Protein AF-A0A9P7XG46-F1 (afdb_monomer_lite)

Foldseek 3Di:
DDPVVVVVVVVCVVVVVVVVLVVLQDFPDPPDDPVRGRCPSVVVVVVVVVVVVCCVPPVVVVDDDDPPDPVVVVVVVVVVVVVVVVVVVVVPDDD

Structure (mmCIF, N/CA/C/O backbone):
data_AF-A0A9P7XG46-F1
#
_entry.id   AF-A0A9P7XG46-F1
#
loop_
_atom_site.group_PDB
_atom_site.id
_atom_site.type_symbol
_atom_site.label_atom_id
_atom_site.label_alt_id
_atom_site.label_comp_id
_atom_site.label_asym_id
_atom_site.label_entity_id
_atom_site.label_seq_id
_atom_site.pdbx_PDB_ins_code
_atom_site.Cartn_x
_atom_site.Cartn_y
_atom_site.Cartn_z
_atom_site.occupancy
_atom_site.B_iso_or_equiv
_atom_site.auth_seq_id
_atom_site.auth_comp_id
_atom_site.auth_asym_id
_atom_site.auth_atom_id
_atom_site.pdbx_PDB_model_num
ATOM 1 N N . MET A 1 1 ? 24.738 7.756 -8.112 1.00 57.31 1 MET A N 1
ATOM 2 C CA . MET A 1 1 ? 24.786 7.852 -6.633 1.00 57.31 1 MET A CA 1
ATOM 3 C C . MET A 1 1 ? 23.582 8.683 -6.185 1.00 57.31 1 MET A C 1
ATOM 5 O O . MET A 1 1 ? 23.436 9.746 -6.771 1.00 57.31 1 MET A O 1
ATOM 9 N N . PRO A 1 2 ? 22.721 8.268 -5.232 1.00 56.41 2 PRO A N 1
ATOM 10 C CA . PRO A 1 2 ? 22.755 7.049 -4.425 1.00 56.41 2 PRO A CA 1
ATOM 11 C C . PRO A 1 2 ? 21.448 6.236 -4.572 1.00 56.41 2 PRO A C 1
ATOM 13 O O . PRO A 1 2 ? 20.410 6.607 -4.030 1.00 56.41 2 PRO A O 1
ATOM 16 N N . GLY A 1 3 ? 21.506 5.071 -5.230 1.00 66.50 3 GLY A N 1
ATOM 17 C CA . GLY A 1 3 ? 20.385 4.113 -5.231 1.00 66.50 3 GLY A CA 1
ATOM 18 C C . GLY A 1 3 ? 20.002 3.637 -3.820 1.00 66.50 3 GLY A C 1
ATOM 19 O O . GLY A 1 3 ? 18.862 3.254 -3.583 1.00 66.50 3 GLY A O 1
ATOM 20 N N . ALA A 1 4 ? 20.929 3.752 -2.863 1.00 77.88 4 ALA A N 1
ATOM 21 C CA . ALA A 1 4 ? 20.705 3.448 -1.454 1.00 77.88 4 ALA A CA 1
ATOM 22 C C . ALA A 1 4 ? 19.738 4.426 -0.764 1.00 77.88 4 ALA A C 1
ATOM 24 O O . ALA A 1 4 ? 18.894 3.982 0.0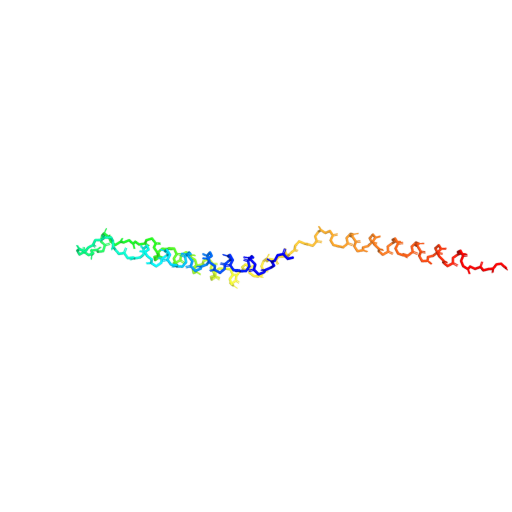05 1.00 77.88 4 ALA A O 1
ATOM 25 N N . LEU A 1 5 ? 19.801 5.734 -1.054 1.00 80.75 5 LEU A N 1
ATOM 26 C CA . LEU A 1 5 ? 18.886 6.711 -0.439 1.00 80.75 5 LEU A CA 1
ATOM 27 C C . LEU A 1 5 ? 17.443 6.480 -0.894 1.00 80.75 5 LEU A C 1
ATOM 29 O O . LEU A 1 5 ? 16.529 6.530 -0.079 1.00 80.75 5 LEU A O 1
ATOM 33 N N . GLY A 1 6 ? 17.251 6.173 -2.181 1.00 84.62 6 GLY A N 1
ATOM 34 C CA . GLY A 1 6 ? 15.938 5.817 -2.718 1.00 84.62 6 GLY A CA 1
ATOM 35 C C . GLY A 1 6 ? 15.392 4.529 -2.101 1.00 84.62 6 GLY A C 1
ATOM 36 O O . GLY A 1 6 ? 14.222 4.469 -1.733 1.00 84.62 6 GLY A O 1
ATOM 37 N N . TRP A 1 7 ? 16.237 3.511 -1.924 1.00 89.06 7 TRP A N 1
ATOM 38 C CA . TRP A 1 7 ? 15.844 2.266 -1.257 1.00 89.06 7 TRP A CA 1
ATOM 39 C C . TRP A 1 7 ? 15.460 2.477 0.210 1.00 89.06 7 TRP A C 1
ATOM 41 O O . TRP A 1 7 ? 14.404 2.016 0.637 1.00 89.06 7 TRP A O 1
ATOM 51 N N . ILE A 1 8 ? 16.272 3.220 0.965 1.00 92.19 8 ILE A N 1
ATOM 52 C CA . ILE A 1 8 ? 15.994 3.534 2.371 1.00 92.19 8 ILE A CA 1
ATOM 53 C C . ILE A 1 8 ? 14.693 4.337 2.492 1.00 92.19 8 ILE A C 1
ATOM 55 O O . ILE A 1 8 ? 13.849 3.999 3.318 1.00 92.19 8 ILE A O 1
ATOM 59 N N . ALA A 1 9 ? 14.487 5.347 1.641 1.00 90.81 9 ALA A N 1
ATOM 60 C CA . ALA A 1 9 ? 13.259 6.139 1.633 1.00 90.81 9 ALA A CA 1
ATOM 61 C C . ALA A 1 9 ? 12.017 5.280 1.354 1.00 90.81 9 ALA A C 1
ATOM 63 O O . ALA A 1 9 ? 11.022 5.403 2.063 1.00 90.81 9 ALA A O 1
ATOM 64 N N . ASN A 1 10 ? 12.086 4.357 0.388 1.00 91.06 10 ASN A N 1
ATOM 65 C CA . ASN A 1 10 ? 10.986 3.430 0.113 1.00 91.06 10 ASN A CA 1
ATOM 66 C C . ASN A 1 10 ? 10.685 2.520 1.310 1.00 91.06 10 ASN A C 1
ATOM 68 O O . ASN A 1 10 ? 9.521 2.361 1.672 1.00 91.06 10 ASN A O 1
ATOM 72 N N . ILE A 1 11 ? 11.714 1.966 1.961 1.00 92.62 11 ILE A N 1
ATOM 73 C CA . ILE A 1 11 ? 11.531 1.135 3.161 1.00 92.62 11 ILE A CA 1
ATOM 74 C C . ILE A 1 11 ? 10.856 1.942 4.275 1.00 92.62 11 ILE A C 1
ATOM 76 O O . ILE A 1 11 ? 9.918 1.446 4.897 1.00 92.62 11 ILE A O 1
ATOM 80 N N . ILE A 1 12 ? 11.290 3.185 4.501 1.00 94.69 12 ILE A N 1
ATOM 81 C CA . ILE A 1 12 ? 10.687 4.083 5.494 1.00 94.69 12 ILE A CA 1
ATOM 82 C C . ILE A 1 12 ? 9.229 4.393 5.133 1.00 94.69 12 ILE A C 1
ATOM 84 O O . ILE A 1 12 ? 8.366 4.342 6.002 1.00 94.69 12 ILE A O 1
ATOM 88 N N . CYS A 1 13 ? 8.918 4.665 3.865 1.00 92.19 13 CYS A N 1
ATOM 89 C CA . CYS A 1 13 ? 7.543 4.907 3.429 1.00 92.19 13 CYS A CA 1
ATOM 90 C C . CYS A 1 13 ? 6.645 3.684 3.654 1.00 92.19 13 CYS A C 1
ATOM 92 O O . CYS A 1 13 ? 5.533 3.830 4.163 1.00 92.19 13 CYS A O 1
ATOM 94 N N . ILE A 1 14 ? 7.119 2.483 3.312 1.00 89.38 14 ILE A N 1
ATOM 95 C CA . ILE A 1 14 ? 6.359 1.237 3.487 1.00 89.38 14 ILE A CA 1
ATOM 96 C C . ILE A 1 14 ? 6.145 0.941 4.975 1.00 89.38 14 ILE A C 1
ATOM 98 O O . ILE A 1 14 ? 5.024 0.616 5.383 1.00 89.38 14 ILE A O 1
ATOM 102 N N . SER A 1 15 ? 7.191 1.075 5.796 1.00 91.69 15 SER A N 1
ATOM 103 C CA . SER A 1 15 ? 7.101 0.825 7.236 1.00 91.69 15 SER A CA 1
ATOM 104 C C . SER A 1 15 ? 6.190 1.842 7.924 1.00 91.69 15 SER A C 1
ATOM 106 O O . SER A 1 15 ? 5.313 1.448 8.691 1.00 91.69 15 SER A O 1
ATOM 108 N N . TRP A 1 16 ? 6.313 3.127 7.582 1.00 91.81 16 TRP A N 1
ATOM 109 C CA . TRP A 1 16 ? 5.470 4.200 8.107 1.00 91.81 16 TRP A CA 1
ATOM 110 C C . TRP A 1 16 ? 3.999 4.030 7.719 1.00 91.81 16 TRP A C 1
ATOM 112 O O . TRP A 1 16 ? 3.111 4.156 8.563 1.00 91.81 16 TRP A O 1
ATOM 122 N N . THR A 1 17 ? 3.732 3.671 6.461 1.00 87.44 17 THR A N 1
ATOM 123 C CA . THR A 1 17 ? 2.368 3.401 5.982 1.00 87.44 17 THR A CA 1
ATOM 124 C C . THR A 1 17 ? 1.753 2.216 6.725 1.00 87.44 17 THR A C 1
ATOM 126 O O . THR A 1 17 ? 0.615 2.299 7.183 1.00 87.44 17 THR A O 1
ATOM 129 N N . SER A 1 18 ? 2.521 1.136 6.907 1.00 84.19 18 SER A N 1
ATOM 130 C CA . SER A 1 18 ? 2.071 -0.047 7.652 1.00 84.19 18 SER A CA 1
ATOM 131 C C . SER A 1 18 ? 1.807 0.277 9.125 1.00 84.19 18 SER A C 1
ATOM 133 O O . SER A 1 18 ? 0.808 -0.162 9.689 1.00 84.19 18 SER A O 1
ATOM 135 N N . PHE A 1 19 ? 2.662 1.093 9.742 1.00 85.50 19 PHE A N 1
ATOM 136 C CA . PHE A 1 19 ? 2.508 1.539 11.123 1.00 85.50 19 PHE A CA 1
ATOM 137 C C . PHE A 1 19 ? 1.220 2.349 11.337 1.00 85.50 19 PHE A C 1
ATOM 139 O O . PHE A 1 19 ? 0.436 2.027 12.232 1.00 85.50 19 PHE A O 1
ATOM 146 N N . ILE A 1 20 ? 0.951 3.347 10.485 1.00 85.38 20 ILE A N 1
ATOM 147 C CA . ILE A 1 20 ? -0.291 4.133 10.563 1.00 85.38 20 ILE A CA 1
ATOM 148 C C . ILE A 1 20 ? -1.518 3.253 10.308 1.00 85.38 20 ILE A C 1
ATOM 150 O O . ILE A 1 20 ? -2.513 3.392 11.017 1.00 85.38 20 ILE A O 1
ATOM 154 N N . ALA A 1 21 ? -1.452 2.322 9.351 1.00 82.62 21 ALA A N 1
ATOM 155 C CA . ALA A 1 21 ? -2.563 1.415 9.065 1.00 82.62 21 ALA A CA 1
ATOM 156 C C . ALA A 1 21 ? -2.980 0.596 10.301 1.00 82.62 21 ALA A C 1
ATOM 158 O O . ALA A 1 21 ? -4.174 0.440 10.559 1.00 82.62 21 ALA A O 1
ATOM 159 N N . VAL A 1 22 ? -2.010 0.131 11.098 1.00 77.25 22 VAL A N 1
ATOM 160 C CA . VAL A 1 22 ? -2.274 -0.592 12.352 1.00 77.25 22 VAL A CA 1
ATOM 161 C C . VAL A 1 22 ? -2.812 0.344 13.436 1.00 77.25 22 VAL A C 1
ATOM 163 O O . VAL A 1 22 ? -3.775 -0.006 14.116 1.00 77.25 22 VAL A O 1
ATOM 166 N N . ILE A 1 23 ? -2.248 1.548 13.582 1.00 80.31 23 ILE A N 1
ATOM 167 C CA . ILE A 1 23 ? -2.716 2.530 14.575 1.00 80.31 23 ILE A CA 1
ATOM 168 C C . ILE A 1 23 ? -4.162 2.950 14.329 1.00 80.31 23 ILE A C 1
ATOM 170 O O . ILE A 1 23 ? -4.931 3.070 15.279 1.00 80.31 23 ILE A O 1
ATOM 174 N N . LEU A 1 24 ? -4.560 3.125 13.070 1.00 74.88 24 LEU A N 1
ATOM 175 C CA . LEU A 1 24 ? -5.940 3.461 12.722 1.00 74.88 24 LEU A CA 1
ATOM 176 C C . LEU A 1 24 ? -6.930 2.339 13.065 1.00 74.88 24 LEU A C 1
ATOM 178 O O . LEU A 1 24 ? -8.123 2.601 13.151 1.00 74.88 24 LEU A O 1
ATOM 182 N N . CYS A 1 25 ? -6.468 1.109 13.293 1.00 70.62 25 CYS A N 1
ATOM 183 C CA . CYS A 1 25 ? -7.313 0.029 13.798 1.00 70.62 25 CYS A CA 1
ATOM 184 C C . CYS A 1 25 ? -7.522 0.085 15.319 1.00 70.62 25 CYS A C 1
ATOM 186 O O . CYS A 1 25 ? -8.440 -0.567 15.819 1.00 70.62 25 CYS A O 1
ATOM 188 N N . PHE A 1 26 ? -6.708 0.842 16.065 1.00 73.00 26 PHE A N 1
ATOM 189 C CA . PHE A 1 26 ? -6.904 0.978 17.503 1.00 73.00 26 PHE A CA 1
ATOM 190 C C . PHE A 1 26 ? -8.053 1.944 17.819 1.00 73.00 26 PHE A C 1
ATOM 192 O O . PHE A 1 26 ? -8.155 3.025 17.231 1.00 73.00 26 PHE A O 1
ATOM 199 N N . PRO A 1 27 ? -8.928 1.582 18.769 1.00 71.50 27 PRO A N 1
ATOM 200 C CA . PRO A 1 27 ? -10.003 2.456 19.192 1.00 71.50 27 PRO A CA 1
ATOM 201 C C . PRO A 1 27 ? -9.475 3.632 20.012 1.00 71.50 27 PRO A C 1
ATOM 203 O O . PRO A 1 27 ? -8.638 3.473 20.896 1.00 71.50 27 PRO A O 1
ATOM 206 N N . THR A 1 28 ? -10.015 4.821 19.752 1.00 71.44 28 THR A N 1
ATOM 207 C CA . THR A 1 28 ? -9.652 6.061 20.455 1.00 71.44 28 THR A CA 1
ATOM 208 C C . THR A 1 28 ? -10.200 6.141 21.883 1.00 71.44 28 THR A C 1
ATOM 210 O O . THR A 1 28 ? -9.784 7.008 22.645 1.00 71.44 28 THR A O 1
ATOM 213 N N . TYR A 1 29 ? -11.143 5.270 22.254 1.00 69.94 29 TYR A N 1
ATOM 214 C CA . TYR A 1 29 ? -11.782 5.254 23.570 1.00 69.94 29 TYR A CA 1
ATOM 215 C C . TYR A 1 29 ? -12.287 3.849 23.938 1.00 69.94 29 TYR A C 1
ATOM 217 O O . TYR A 1 29 ? -12.697 3.058 23.085 1.00 69.94 29 TYR A O 1
ATOM 225 N N . LEU A 1 30 ? -12.245 3.544 25.236 1.00 73.81 30 LEU A N 1
ATOM 226 C CA . LEU A 1 30 ? -12.808 2.340 25.856 1.00 73.81 30 LEU A CA 1
ATOM 227 C C . LEU A 1 30 ? -14.070 2.739 26.648 1.00 73.81 30 LEU A C 1
ATOM 229 O O . LEU A 1 30 ? -14.051 3.802 27.271 1.00 73.81 30 LEU A O 1
ATOM 233 N N . PRO A 1 31 ? -15.137 1.917 26.690 1.00 72.38 31 PRO A N 1
ATOM 234 C CA . PRO A 1 31 ? -15.301 0.621 26.032 1.00 72.38 31 PRO A CA 1
ATOM 235 C C . PRO A 1 31 ? -15.664 0.767 24.549 1.00 72.38 31 PRO A C 1
ATOM 237 O O . PRO A 1 31 ? -16.538 1.547 24.175 1.00 72.38 31 PRO A O 1
ATOM 240 N N . THR A 1 32 ? -15.017 -0.018 23.695 1.00 65.06 32 THR A N 1
ATOM 241 C CA . THR A 1 32 ? -15.303 -0.017 22.261 1.00 65.06 32 THR A CA 1
ATOM 242 C C . THR A 1 32 ? -16.514 -0.896 21.978 1.00 65.06 32 THR A C 1
ATOM 244 O O . THR A 1 32 ? -16.491 -2.100 22.221 1.00 65.06 32 THR A O 1
ATOM 247 N N . THR A 1 33 ? -17.585 -0.299 21.467 1.00 72.06 33 THR A N 1
ATOM 248 C CA . THR A 1 33 ? -18.738 -1.040 20.938 1.00 72.06 33 THR A CA 1
ATOM 249 C C . THR A 1 33 ? -18.610 -1.160 19.421 1.00 72.06 33 THR A C 1
ATOM 251 O O . THR A 1 33 ? -17.937 -0.345 18.792 1.00 72.06 33 THR A O 1
ATOM 254 N N . ALA A 1 34 ? -19.274 -2.143 18.802 1.00 68.06 34 ALA A N 1
ATOM 255 C CA . ALA A 1 34 ? -19.258 -2.309 17.340 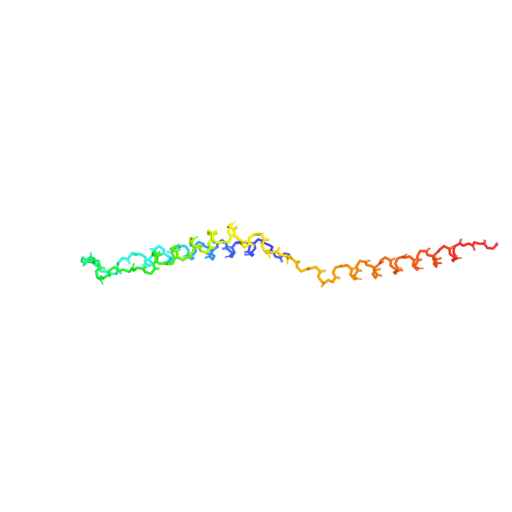1.00 68.06 34 ALA A CA 1
ATOM 256 C C . ALA A 1 34 ? 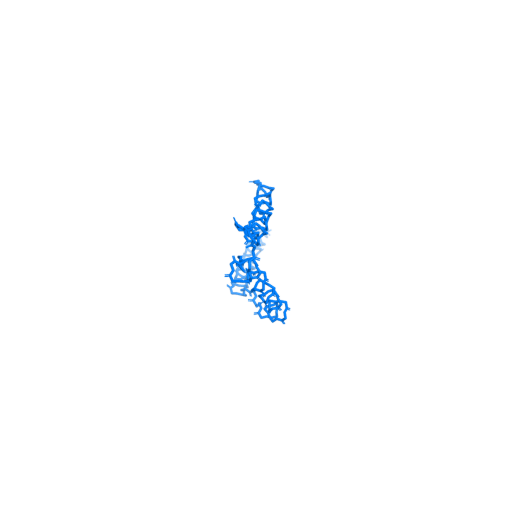-19.681 -1.028 16.587 1.00 68.06 34 ALA A C 1
ATOM 258 O O . ALA A 1 34 ? -19.223 -0.766 15.487 1.00 68.06 34 ALA A O 1
ATOM 259 N N . GLN A 1 35 ? -20.487 -0.168 17.215 1.00 68.25 35 GLN A N 1
ATOM 260 C CA . GLN A 1 35 ? -20.919 1.103 16.629 1.00 68.25 35 GLN A CA 1
ATOM 261 C C . GLN A 1 35 ? -19.834 2.195 16.618 1.00 68.25 35 GLN A C 1
ATOM 263 O O . GLN A 1 35 ? -19.984 3.185 15.911 1.00 68.25 35 GLN A O 1
ATOM 268 N N . THR A 1 36 ? -18.774 2.056 17.418 1.00 70.62 36 THR A N 1
ATOM 269 C CA . THR A 1 36 ? -17.760 3.103 17.653 1.00 70.62 36 THR A CA 1
ATOM 270 C C . THR A 1 36 ? -16.331 2.689 17.294 1.00 70.62 36 THR A C 1
ATOM 272 O O . THR A 1 36 ? -15.406 3.496 17.374 1.00 70.62 36 THR A O 1
ATOM 275 N N . MET A 1 37 ? -16.135 1.439 16.874 1.00 74.62 37 MET A N 1
ATOM 276 C CA . MET A 1 37 ? -14.861 0.928 16.370 1.00 74.62 37 MET A CA 1
ATOM 277 C C . MET A 1 37 ? -14.395 1.712 15.130 1.00 74.62 37 MET A C 1
ATOM 279 O O . MET A 1 37 ? -15.179 2.011 14.231 1.00 74.62 37 MET A O 1
ATOM 283 N N . ASN A 1 38 ? -13.094 2.006 15.045 1.00 77.44 38 ASN A N 1
ATOM 284 C CA . ASN A 1 38 ? -12.503 2.533 13.819 1.00 77.44 38 ASN A CA 1
ATOM 285 C C . ASN A 1 38 ? -12.319 1.391 12.802 1.00 77.44 38 ASN A C 1
ATOM 287 O O . ASN A 1 38 ? -11.462 0.523 12.965 1.00 77.44 38 ASN A O 1
ATOM 291 N N . TYR A 1 39 ? -13.139 1.388 11.750 1.00 77.31 39 TYR A N 1
ATOM 292 C CA . TYR A 1 39 ? -13.105 0.377 10.686 1.00 77.31 39 TYR A CA 1
ATOM 293 C C . TYR A 1 39 ? -12.163 0.726 9.525 1.00 77.31 39 TYR A C 1
ATOM 295 O O . TYR A 1 39 ? -12.011 -0.079 8.604 1.00 77.31 39 TYR A O 1
ATOM 303 N N . ALA A 1 40 ? -11.515 1.896 9.542 1.00 79.38 40 ALA A N 1
ATOM 304 C CA . ALA A 1 40 ? -10.734 2.387 8.408 1.00 79.38 40 ALA A CA 1
ATOM 305 C C . ALA A 1 40 ? -9.588 1.435 8.019 1.00 79.38 40 ALA A C 1
ATOM 307 O O . ALA A 1 40 ? -9.403 1.157 6.834 1.00 79.38 40 ALA A O 1
ATOM 308 N N . GLY A 1 41 ? -8.864 0.880 9.000 1.00 79.12 41 GLY A N 1
ATOM 309 C CA . GLY A 1 41 ? -7.754 -0.049 8.748 1.00 79.12 41 GLY A CA 1
ATOM 310 C C . GLY A 1 41 ? -8.197 -1.370 8.107 1.00 79.12 41 GLY A C 1
ATOM 311 O O . GLY A 1 41 ? -7.592 -1.821 7.134 1.00 79.12 41 GLY A O 1
ATOM 312 N N . VAL A 1 42 ? -9.296 -1.961 8.591 1.00 78.12 42 VAL A N 1
ATOM 313 C CA . VAL A 1 42 ? -9.849 -3.217 8.044 1.00 78.12 42 VAL A CA 1
ATOM 314 C C . VAL A 1 42 ? -10.348 -3.019 6.614 1.00 78.12 42 VAL A C 1
ATOM 316 O O . VAL A 1 42 ? -10.064 -3.844 5.745 1.00 78.12 42 VAL A O 1
ATOM 319 N N . ILE A 1 43 ? -11.052 -1.913 6.349 1.00 83.38 43 ILE A N 1
ATOM 320 C CA . ILE A 1 43 ? -11.543 -1.583 5.005 1.00 83.38 43 ILE A CA 1
ATOM 321 C C . ILE A 1 43 ? -10.365 -1.383 4.046 1.00 83.38 43 ILE A C 1
ATOM 323 O O . ILE A 1 43 ? -10.372 -1.936 2.947 1.00 83.38 43 ILE A O 1
ATOM 327 N N . PHE A 1 44 ? -9.327 -0.656 4.470 1.00 84.62 44 PHE A N 1
ATOM 328 C CA . PHE A 1 44 ? -8.119 -0.450 3.673 1.00 84.62 44 PHE A CA 1
ATOM 329 C C . PHE A 1 44 ? -7.427 -1.774 3.326 1.00 84.62 44 PHE A C 1
ATOM 331 O O . PHE A 1 44 ? -7.169 -2.029 2.151 1.00 84.62 44 PHE A O 1
ATOM 338 N N . ALA A 1 45 ? -7.193 -2.648 4.311 1.00 83.31 45 ALA A N 1
ATOM 339 C CA . ALA A 1 45 ? -6.594 -3.964 4.083 1.00 83.31 45 ALA A CA 1
ATOM 340 C C . ALA A 1 45 ? -7.444 -4.837 3.141 1.00 83.31 45 ALA A C 1
ATOM 342 O O . ALA A 1 45 ? -6.905 -5.507 2.256 1.00 83.31 45 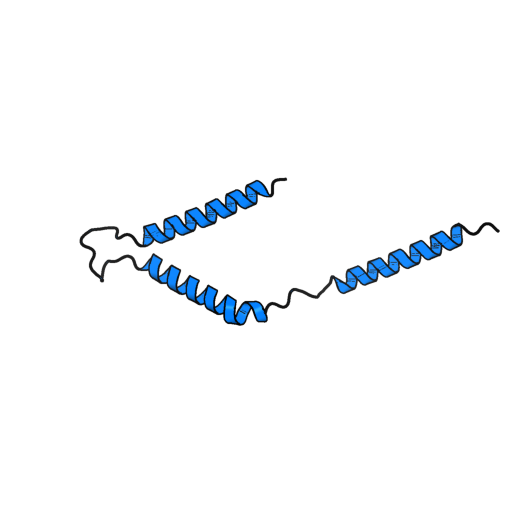ALA A O 1
ATOM 343 N N . GLY A 1 46 ? -8.773 -4.778 3.280 1.00 85.88 46 GLY A N 1
ATOM 344 C CA . GLY A 1 46 ? -9.714 -5.425 2.370 1.00 85.88 46 GLY A CA 1
ATOM 345 C C . GLY A 1 46 ? -9.518 -4.954 0.930 1.00 85.88 46 GLY A C 1
ATOM 346 O O . GLY A 1 46 ? -9.206 -5.761 0.059 1.00 85.88 46 GLY A O 1
ATOM 347 N N . VAL A 1 47 ? -9.597 -3.647 0.677 1.00 88.44 47 VAL A N 1
ATOM 348 C CA . VAL A 1 47 ? -9.424 -3.087 -0.676 1.00 88.44 47 VAL A CA 1
ATOM 349 C C . VAL A 1 47 ? -8.051 -3.432 -1.264 1.00 88.44 47 VAL A C 1
ATOM 351 O O . VAL A 1 47 ? -7.965 -3.811 -2.431 1.00 88.44 47 VAL A O 1
ATOM 354 N N . LEU A 1 48 ? -6.988 -3.363 -0.458 1.00 88.50 48 LEU A N 1
ATOM 355 C CA . LEU A 1 48 ? -5.622 -3.666 -0.895 1.00 88.50 48 LEU A CA 1
ATOM 356 C C . LEU A 1 48 ? -5.455 -5.141 -1.277 1.00 88.50 48 LEU A C 1
ATOM 358 O O . LEU A 1 48 ? -4.848 -5.443 -2.303 1.00 88.50 48 LEU A O 1
ATOM 362 N N . SER A 1 49 ? -6.040 -6.056 -0.497 1.00 88.12 49 SER A N 1
ATOM 363 C CA . SER A 1 49 ? -6.030 -7.487 -0.814 1.00 88.12 49 SER A CA 1
ATOM 364 C C . SER A 1 49 ? -6.825 -7.803 -2.082 1.00 88.12 49 SER A C 1
ATOM 366 O O . SER A 1 49 ? -6.305 -8.507 -2.945 1.00 88.12 49 SER A O 1
ATOM 368 N N . LEU A 1 50 ? -8.016 -7.217 -2.270 1.00 90.81 50 LEU A N 1
ATOM 369 C CA . LEU A 1 50 ? -8.785 -7.373 -3.511 1.00 90.81 50 LEU A CA 1
ATOM 370 C C . LEU A 1 50 ? -8.017 -6.844 -4.730 1.00 90.81 50 LEU A C 1
ATOM 372 O O . LEU A 1 50 ? -7.972 -7.514 -5.763 1.00 90.81 50 LEU A O 1
ATOM 376 N N . ALA A 1 51 ? -7.391 -5.670 -4.611 1.00 88.12 51 ALA A N 1
ATOM 377 C CA . ALA A 1 51 ? -6.573 -5.094 -5.674 1.00 88.12 51 ALA A CA 1
ATOM 378 C C . ALA A 1 51 ? -5.372 -5.992 -6.013 1.00 88.12 51 ALA A C 1
ATOM 380 O O . ALA A 1 51 ? -5.093 -6.228 -7.189 1.00 88.12 51 ALA A O 1
ATOM 381 N N . LEU A 1 52 ? -4.701 -6.548 -4.997 1.00 88.00 52 LEU A N 1
ATOM 382 C CA . LEU A 1 52 ? -3.582 -7.469 -5.182 1.00 88.00 52 LEU A CA 1
ATOM 383 C C . LEU A 1 52 ? -4.031 -8.774 -5.852 1.00 88.00 52 LEU A C 1
ATOM 385 O O . LEU A 1 52 ? -3.396 -9.222 -6.805 1.00 88.00 52 LEU A O 1
ATOM 389 N N . THR A 1 53 ? -5.143 -9.364 -5.409 1.00 89.94 53 THR A N 1
ATOM 390 C CA . THR A 1 53 ? -5.711 -10.573 -6.020 1.00 89.94 53 THR A CA 1
ATOM 391 C C . THR A 1 53 ? -6.093 -10.326 -7.478 1.00 89.94 53 THR A C 1
ATOM 393 O O . THR A 1 53 ? -5.737 -11.121 -8.346 1.00 89.94 53 THR A O 1
ATOM 396 N N . TRP A 1 54 ? -6.750 -9.205 -7.782 1.00 88.75 54 TRP A N 1
ATOM 397 C CA . TRP A 1 54 ? -7.081 -8.838 -9.160 1.00 88.75 54 TRP A CA 1
ATOM 398 C C . TRP A 1 54 ? -5.825 -8.628 -10.019 1.00 88.75 54 TRP A C 1
ATOM 400 O O . TRP A 1 54 ? -5.767 -9.096 -11.162 1.00 88.75 54 TRP A O 1
ATOM 410 N N . TYR A 1 55 ? -4.791 -7.994 -9.454 1.00 84.62 55 TYR A N 1
ATOM 411 C CA . TYR A 1 55 ? -3.514 -7.799 -10.131 1.00 84.62 55 TYR A CA 1
ATOM 412 C C . TYR A 1 55 ? -2.834 -9.133 -10.471 1.00 84.62 55 TYR A C 1
ATOM 414 O O . TYR A 1 55 ? -2.417 -9.344 -11.612 1.00 84.62 55 TYR A O 1
ATOM 422 N N . MET A 1 56 ? -2.779 -10.055 -9.505 1.00 82.44 56 MET A N 1
ATOM 423 C CA . MET A 1 56 ? -2.183 -11.379 -9.693 1.00 82.44 56 MET A CA 1
ATOM 424 C C . MET A 1 56 ? -2.945 -12.239 -10.705 1.00 82.44 56 MET A C 1
ATOM 426 O O . MET A 1 56 ? -2.322 -12.959 -11.481 1.00 82.44 56 MET A O 1
ATOM 430 N N . LEU A 1 57 ? -4.279 -12.170 -10.712 1.00 83.94 57 LEU A N 1
ATOM 431 C CA . LEU A 1 57 ? -5.102 -12.997 -11.595 1.00 83.94 57 LEU A CA 1
ATOM 432 C C . LEU A 1 57 ? -5.158 -12.470 -13.034 1.00 83.94 57 LEU A C 1
ATOM 434 O O . LEU A 1 57 ? -5.132 -13.265 -13.973 1.00 83.94 57 LEU A O 1
ATOM 438 N N . SER A 1 58 ? -5.263 -11.150 -13.217 1.00 73.12 58 SER A N 1
ATOM 439 C CA . SER A 1 58 ? -5.628 -10.563 -14.513 1.00 73.12 58 SER A CA 1
ATOM 440 C C . SER A 1 58 ? -4.625 -9.525 -15.019 1.00 73.12 58 SER A C 1
ATOM 442 O O . SER A 1 58 ? -4.206 -9.580 -16.177 1.00 73.12 58 SER A O 1
ATOM 444 N N . ALA A 1 59 ? -4.171 -8.606 -14.161 1.00 64.44 59 ALA A N 1
ATOM 445 C CA . ALA A 1 59 ? -3.338 -7.488 -14.610 1.00 64.44 59 ALA A CA 1
ATOM 446 C C . ALA A 1 59 ? -1.939 -7.920 -15.079 1.00 64.44 59 ALA A C 1
ATOM 448 O O . ALA A 1 59 ? -1.438 -7.371 -16.059 1.00 64.44 59 ALA A O 1
ATOM 449 N N . HIS A 1 60 ? -1.340 -8.951 -14.466 1.00 65.12 60 HIS A N 1
ATOM 450 C CA . HIS A 1 60 ? -0.043 -9.473 -14.918 1.00 65.12 60 HIS A CA 1
ATOM 451 C C . HIS A 1 60 ? -0.088 -10.001 -16.365 1.00 65.12 60 HIS A C 1
ATOM 453 O O . HIS A 1 60 ? 0.926 -10.012 -17.058 1.00 65.12 60 HIS A O 1
ATOM 459 N N . LYS A 1 61 ? -1.257 -10.442 -16.848 1.00 62.03 61 LYS A N 1
ATOM 460 C CA . LYS A 1 61 ? -1.415 -10.970 -18.212 1.00 62.03 61 LYS A CA 1
ATOM 461 C C . LYS A 1 61 ? -1.763 -9.901 -19.248 1.00 62.03 61 LYS A C 1
ATOM 463 O O . LYS A 1 61 ? -1.562 -10.147 -20.430 1.00 62.03 61 LYS A O 1
ATOM 468 N N . HIS A 1 62 ? -2.286 -8.750 -18.828 1.00 65.94 62 HIS A N 1
ATOM 469 C CA . HIS A 1 62 ? -2.741 -7.692 -19.739 1.00 65.94 62 HIS A CA 1
ATOM 470 C C . HIS A 1 62 ? -1.700 -6.581 -19.955 1.00 65.94 62 HIS A C 1
ATOM 472 O O . HIS A 1 62 ? -1.914 -5.673 -20.757 1.00 65.94 62 HIS A O 1
ATOM 478 N N . TYR A 1 63 ? -0.567 -6.635 -19.249 1.00 62.28 63 TYR A N 1
ATOM 479 C CA . TYR A 1 63 ? 0.484 -5.630 -19.355 1.00 62.28 63 TYR A CA 1
ATOM 480 C C . TYR A 1 63 ? 1.381 -5.888 -20.576 1.00 62.28 63 TYR A C 1
ATOM 482 O O . TYR A 1 63 ? 2.438 -6.511 -20.482 1.00 62.28 63 TYR A O 1
ATOM 490 N N . HIS A 1 64 ? 0.968 -5.391 -21.742 1.00 61.66 64 HIS A N 1
ATOM 491 C CA . HIS A 1 64 ? 1.866 -5.238 -22.884 1.00 61.66 64 HIS A CA 1
ATOM 492 C C . HIS A 1 64 ? 2.705 -3.973 -22.681 1.00 61.66 64 HIS A C 1
ATOM 494 O O . HIS A 1 64 ? 2.209 -2.855 -22.819 1.00 61.66 64 HIS A O 1
ATOM 500 N N . GLY A 1 65 ? 3.980 -4.150 -22.324 1.00 71.56 65 GLY A N 1
ATOM 501 C CA . GLY A 1 65 ? 4.931 -3.042 -22.235 1.00 71.56 65 GLY A CA 1
ATOM 502 C C . GLY A 1 65 ? 5.020 -2.273 -23.564 1.00 71.56 65 GLY A C 1
ATOM 503 O O . GLY A 1 65 ? 4.841 -2.876 -24.625 1.00 71.56 65 GLY A O 1
ATOM 504 N N . PRO A 1 66 ? 5.282 -0.954 -23.533 1.00 67.69 66 PRO A N 1
ATOM 505 C CA . PRO A 1 66 ? 5.268 -0.106 -24.722 1.00 67.69 66 PRO A CA 1
ATOM 506 C C . PRO A 1 66 ? 6.282 -0.595 -25.770 1.00 67.69 66 PRO A C 1
ATOM 508 O O . PRO A 1 66 ? 7.488 -0.456 -25.598 1.00 67.69 66 PRO A O 1
ATOM 511 N N . GLN A 1 67 ? 5.781 -1.159 -26.874 1.00 62.53 67 GLN A N 1
ATOM 512 C CA . GLN A 1 67 ? 6.571 -1.603 -28.037 1.00 62.53 67 GLN A CA 1
ATOM 513 C C . GLN A 1 67 ? 6.870 -0.459 -29.035 1.00 62.53 67 GLN A C 1
ATOM 515 O O . GLN A 1 67 ? 7.545 -0.660 -30.039 1.00 62.53 67 GLN A O 1
ATOM 520 N N . GLY A 1 68 ? 6.379 0.758 -28.797 1.00 63.09 68 GLY A N 1
ATOM 521 C CA . GLY A 1 68 ? 6.438 1.851 -29.773 1.00 63.09 68 GLY A CA 1
ATOM 522 C C . GLY A 1 68 ? 7.640 2.774 -29.590 1.00 63.09 68 GLY A C 1
ATOM 523 O O . GLY A 1 68 ? 7.475 3.825 -28.984 1.00 63.09 68 GLY A O 1
ATOM 524 N N . ASN A 1 69 ? 8.830 2.358 -30.048 1.00 59.09 69 ASN A N 1
ATOM 525 C CA . ASN A 1 69 ? 9.928 3.200 -30.599 1.00 59.09 69 ASN A CA 1
ATOM 526 C C . ASN A 1 69 ? 11.325 2.569 -30.478 1.00 59.09 69 ASN A C 1
ATOM 528 O O . ASN A 1 69 ? 12.265 3.057 -31.106 1.00 59.09 69 ASN A O 1
ATOM 532 N N . LEU A 1 70 ? 11.484 1.479 -29.719 1.00 62.44 70 LEU A N 1
ATOM 533 C CA . LEU A 1 70 ? 12.761 0.754 -29.650 1.00 62.44 70 LEU A CA 1
ATOM 534 C C . LEU A 1 70 ? 13.156 0.178 -31.017 1.00 62.44 70 LEU A C 1
ATOM 536 O O . LEU A 1 70 ? 14.310 0.308 -31.409 1.00 62.44 70 LEU A O 1
ATOM 540 N N . MET A 1 71 ? 12.187 -0.355 -31.768 1.00 61.84 71 MET A N 1
ATOM 541 C CA . MET A 1 71 ? 12.401 -0.908 -33.112 1.00 61.84 71 MET A CA 1
ATOM 542 C C . MET A 1 71 ? 12.912 0.151 -34.108 1.00 61.84 71 MET A C 1
ATOM 544 O O . MET A 1 71 ? 13.870 -0.093 -34.831 1.00 61.84 71 MET A O 1
ATOM 548 N N .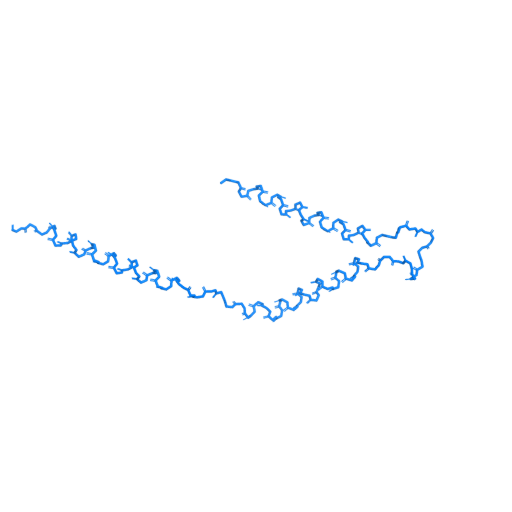 THR A 1 72 ? 12.323 1.355 -34.099 1.00 66.00 72 THR A N 1
ATOM 549 C CA . THR A 1 72 ? 12.732 2.475 -34.970 1.00 66.00 72 THR A CA 1
ATOM 550 C C . THR A 1 72 ? 14.138 2.976 -34.650 1.00 66.00 72 THR A C 1
ATOM 552 O O . THR A 1 72 ? 14.887 3.294 -35.568 1.00 66.00 72 THR A O 1
ATOM 555 N N . ARG A 1 73 ? 14.521 3.042 -33.366 1.00 62.06 73 ARG A N 1
ATOM 556 C CA . ARG A 1 73 ? 15.880 3.463 -32.997 1.00 62.06 73 ARG A CA 1
ATOM 557 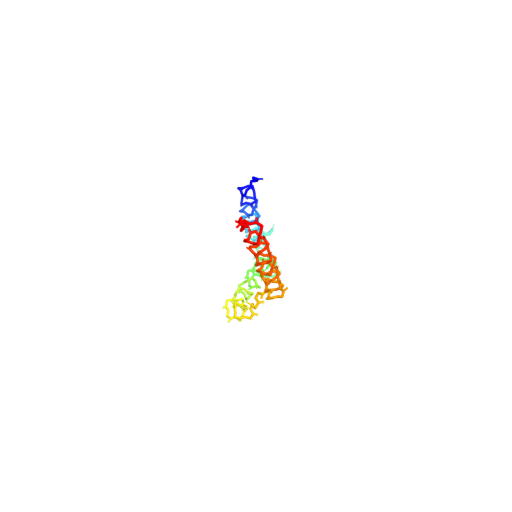C C . ARG A 1 73 ? 16.936 2.414 -33.325 1.00 62.06 73 ARG A C 1
ATOM 559 O O . ARG A 1 73 ? 18.007 2.804 -33.763 1.00 62.06 73 ARG A O 1
ATOM 566 N N . MET A 1 74 ? 16.632 1.126 -33.152 1.00 67.44 74 MET A N 1
ATOM 567 C CA . MET A 1 74 ? 17.551 0.042 -33.519 1.00 67.44 74 MET A CA 1
ATOM 568 C C . MET A 1 74 ? 17.832 0.038 -35.028 1.00 67.44 74 MET A C 1
ATOM 570 O O . MET A 1 74 ? 18.995 0.039 -35.411 1.00 67.44 74 MET A O 1
ATOM 574 N N . GLY A 1 75 ? 16.793 0.168 -35.864 1.00 64.50 75 GLY A N 1
ATOM 575 C CA . GLY A 1 75 ? 16.962 0.250 -37.321 1.00 64.50 75 GLY A CA 1
ATOM 576 C C . GLY A 1 75 ? 17.755 1.481 -37.779 1.00 64.50 75 GLY A C 1
ATOM 577 O O . GLY A 1 75 ? 18.648 1.358 -38.607 1.00 64.50 75 GLY A O 1
ATOM 578 N N . ALA A 1 76 ? 17.510 2.656 -37.184 1.00 67.81 76 ALA A N 1
ATOM 579 C CA . ALA A 1 76 ? 18.276 3.865 -37.507 1.00 67.81 76 ALA A CA 1
ATOM 580 C C . ALA A 1 76 ? 19.765 3.750 -37.118 1.00 67.81 76 ALA A C 1
ATOM 582 O O . ALA A 1 76 ? 20.630 4.247 -37.831 1.00 67.81 76 ALA A O 1
ATOM 583 N N . THR A 1 77 ? 20.077 3.070 -36.006 1.00 69.44 77 THR A N 1
ATOM 584 C CA . THR A 1 77 ? 21.469 2.826 -35.585 1.00 69.44 77 THR A CA 1
ATOM 585 C C . THR A 1 77 ? 22.177 1.802 -36.482 1.00 69.44 77 THR A C 1
ATOM 587 O O . THR A 1 77 ? 23.371 1.951 -36.736 1.00 69.44 77 THR A O 1
ATOM 590 N N . GLU A 1 78 ? 21.462 0.793 -36.993 1.00 68.19 78 GLU A N 1
ATOM 591 C CA . GLU A 1 78 ? 22.006 -0.193 -37.941 1.00 68.19 78 GLU A CA 1
ATOM 592 C C . GLU A 1 78 ? 22.321 0.438 -39.310 1.00 68.19 78 GLU A C 1
ATOM 594 O O . GLU A 1 78 ? 23.386 0.177 -39.872 1.00 68.19 78 GLU A O 1
ATOM 599 N N . GLU A 1 79 ? 21.453 1.324 -39.815 1.00 66.12 79 GLU A N 1
ATOM 600 C CA . GLU A 1 79 ? 21.676 2.057 -41.072 1.00 66.12 79 GLU A CA 1
ATOM 601 C C . GLU A 1 79 ? 22.871 3.030 -40.982 1.00 66.12 79 GLU A C 1
ATOM 603 O O . GLU A 1 79 ? 23.707 3.063 -41.890 1.00 66.12 79 GLU A O 1
ATOM 608 N N . GLU A 1 80 ? 23.016 3.767 -39.870 1.00 68.69 80 GLU A N 1
ATOM 609 C CA . GLU A 1 80 ? 24.166 4.660 -39.632 1.00 68.69 80 GLU A CA 1
ATOM 610 C C . GLU A 1 80 ? 25.491 3.880 -39.512 1.00 68.69 80 GLU A C 1
ATOM 612 O O . GLU A 1 80 ? 26.499 4.270 -40.108 1.00 68.69 80 GLU A O 1
ATOM 617 N N . GLN A 1 81 ? 25.502 2.736 -38.812 1.00 63.09 81 GLN A N 1
ATOM 618 C CA . GLN A 1 81 ? 26.704 1.897 -38.687 1.00 63.09 81 GLN A CA 1
ATOM 619 C C . GLN A 1 81 ? 27.114 1.236 -40.010 1.00 63.09 81 GLN A C 1
ATOM 621 O O . GLN A 1 81 ? 28.310 1.036 -40.263 1.00 63.09 81 GLN A O 1
ATOM 626 N N . GLN A 1 82 ? 26.154 0.898 -40.872 1.00 64.12 82 GLN A N 1
ATOM 627 C CA . GLN A 1 82 ? 26.450 0.315 -42.176 1.00 64.12 82 GLN A CA 1
ATOM 628 C C . GLN A 1 82 ? 27.025 1.356 -43.146 1.00 64.12 82 GLN A C 1
ATOM 630 O O . GLN A 1 82 ? 27.992 1.056 -43.843 1.00 64.12 82 GLN A O 1
ATOM 635 N N . SER A 1 83 ? 26.518 2.594 -43.123 1.00 63.88 83 SER A N 1
ATOM 636 C CA . SER A 1 83 ? 27.055 3.684 -43.949 1.00 63.88 83 SER A CA 1
ATOM 637 C C . SER A 1 83 ? 28.486 4.071 -43.545 1.00 63.88 83 SER A C 1
ATOM 639 O O . SER A 1 83 ? 29.349 4.229 -44.408 1.00 63.88 83 SER A O 1
ATOM 641 N N . GLU A 1 84 ? 28.783 4.138 -42.241 1.00 70.31 84 GLU A N 1
ATOM 642 C CA . GLU A 1 84 ? 30.130 4.486 -41.759 1.00 70.31 84 GLU A CA 1
ATOM 643 C C . GLU A 1 84 ? 31.160 3.366 -42.007 1.00 70.31 84 GLU A C 1
ATOM 645 O O . GLU A 1 84 ? 32.339 3.625 -42.285 1.00 70.31 84 GLU A O 1
ATOM 650 N N . SER A 1 85 ? 30.731 2.099 -41.963 1.00 60.72 85 SER A N 1
ATOM 651 C CA . SER A 1 85 ? 31.607 0.959 -42.264 1.00 60.72 85 SER A CA 1
ATOM 652 C C . SER A 1 85 ? 31.899 0.792 -43.761 1.00 60.72 85 SER A C 1
ATOM 654 O O . SER A 1 85 ? 32.993 0.326 -44.104 1.00 60.72 85 SER A O 1
ATOM 656 N N . ASP A 1 86 ? 30.992 1.225 -44.643 1.00 61.06 86 ASP A N 1
ATOM 657 C CA . ASP A 1 86 ? 31.206 1.255 -46.097 1.00 61.06 86 ASP A CA 1
ATOM 658 C C . ASP A 1 86 ? 32.112 2.432 -46.520 1.00 61.06 86 ASP A C 1
ATOM 660 O O . ASP A 1 86 ? 33.070 2.253 -47.284 1.00 61.06 86 ASP A O 1
ATOM 664 N N . GLU A 1 87 ? 31.926 3.619 -45.923 1.00 67.12 87 GLU A N 1
ATOM 665 C CA . GLU A 1 87 ? 32.824 4.769 -46.128 1.00 67.12 87 GLU A CA 1
ATOM 666 C C . GLU A 1 87 ? 34.247 4.496 -45.614 1.00 67.12 87 GLU A C 1
ATOM 668 O O . GLU A 1 87 ? 35.236 4.772 -46.303 1.00 67.12 87 GLU A O 1
ATOM 673 N N . THR A 1 88 ? 34.379 3.874 -44.436 1.00 65.31 88 THR A N 1
ATOM 674 C CA . THR A 1 88 ? 35.693 3.541 -43.861 1.00 65.31 88 THR A CA 1
ATOM 675 C C . THR A 1 88 ? 36.438 2.486 -44.690 1.00 65.31 88 THR A C 1
ATOM 677 O O . THR A 1 88 ? 37.671 2.516 -44.754 1.00 65.31 88 THR A O 1
ATOM 680 N N . LYS A 1 89 ? 35.728 1.561 -45.354 1.00 62.41 89 LYS A N 1
ATOM 681 C CA . LYS A 1 89 ? 36.338 0.585 -46.276 1.00 62.41 89 LYS A CA 1
ATOM 682 C C . LYS A 1 89 ? 36.765 1.217 -47.598 1.00 62.41 89 LYS A C 1
ATOM 684 O O . LYS A 1 89 ? 37.858 0.911 -48.068 1.00 62.41 89 LYS A O 1
ATOM 689 N N . THR A 1 90 ? 35.961 2.126 -48.148 1.00 62.81 90 THR A N 1
ATOM 690 C CA . THR A 1 90 ? 36.299 2.886 -49.364 1.00 62.81 90 THR A CA 1
ATOM 691 C C . THR A 1 90 ? 37.535 3.766 -49.158 1.00 62.81 90 THR A C 1
ATOM 693 O O . THR A 1 90 ? 38.437 3.771 -49.993 1.00 62.81 90 THR A O 1
ATOM 696 N N . SER A 1 91 ? 37.637 4.451 -48.014 1.00 64.75 91 SER A N 1
ATOM 697 C CA . SER A 1 91 ? 38.767 5.344 -47.713 1.00 64.75 91 SER A CA 1
ATOM 698 C C . SER A 1 91 ? 40.091 4.606 -47.445 1.00 64.75 91 SER A C 1
ATOM 700 O O . SER A 1 91 ? 41.165 5.167 -47.663 1.00 64.75 91 SER A O 1
ATOM 702 N N . ARG A 1 92 ? 40.042 3.341 -47.002 1.00 62.00 92 ARG A N 1
ATOM 703 C CA . ARG A 1 92 ? 41.233 2.526 -46.692 1.00 62.00 92 ARG A CA 1
ATOM 704 C C . ARG A 1 92 ? 41.744 1.672 -47.851 1.00 62.00 92 ARG A C 1
ATOM 706 O O . ARG A 1 92 ? 42.665 0.894 -47.620 1.00 62.00 92 ARG A O 1
ATOM 713 N N . SER A 1 93 ? 41.186 1.780 -49.056 1.00 49.94 93 SER A N 1
ATOM 714 C CA . SER A 1 93 ? 41.736 1.095 -50.230 1.00 49.94 93 SER A CA 1
ATOM 715 C C . SER A 1 93 ? 42.862 1.945 -50.837 1.00 49.94 93 SER A C 1
ATOM 717 O O . SER A 1 93 ? 42.555 2.927 -51.513 1.00 49.94 93 SER A O 1
ATOM 719 N N . PRO A 1 94 ? 44.157 1.637 -50.605 1.00 57.38 94 PRO A N 1
ATOM 720 C CA . PRO A 1 94 ? 45.225 2.278 -51.360 1.00 57.38 94 PRO A CA 1
ATOM 721 C C . PRO A 1 94 ? 45.093 1.879 -52.836 1.00 57.38 94 PRO A C 1
ATOM 723 O O . PRO A 1 94 ? 44.829 0.713 -53.141 1.00 57.38 94 PRO A O 1
ATOM 726 N N . ALA A 1 95 ? 45.213 2.870 -53.719 1.00 55.16 95 ALA A N 1
ATOM 727 C CA . ALA A 1 95 ? 45.274 2.693 -55.168 1.00 55.16 95 ALA A CA 1
ATOM 728 C C . ALA A 1 95 ? 46.571 1.997 -55.605 1.00 55.16 95 ALA A C 1
ATOM 730 O O . ALA A 1 95 ? 47.602 2.188 -54.915 1.00 55.16 95 ALA A O 1
#

Secondary structure (DSSP, 8-state):
--HHHHHHHHHHHHHHHHHHHHHTTS-SSSSPPTTTS--HHHHHHHHHHHHHHHIIIIIHHH-----SSHHHHHHHHHHHHHHHHHHHHHHT---

Sequence (95 aa):
MPGALGWIANIICISWTSFIAVILCFPTYLPTTAQTMNYAGVIFAGVLSLALTWYMLSAHKHYHGPQGNLMTRMGATEEEQQSESDETKTSRSPA

pLDDT: mean 74.12, std 11.18, range [49.94, 94.69]

Radius of gyration: 28.74 Å; chains: 1; bounding box: 66×21×81 Å